Protein AF-A0A355EVW5-F1 (afdb_monomer_lite)

Sequence (124 aa):
MRAVRASALPRVLGDFLAGLCALARAEVVRSEGLVAALDEALSELGREDFLLALPSLRLAFSYFPPVEREAIARLVLRRHGADDVGARDLLRLEVGVDEVARGLAWEGRVARLAARFGLEDALR

Radius of gyration: 17.51 Å; chains: 1; bounding box: 45×26×46 Å

Secondary structure (DSSP, 8-state):
-HHHHHT-SHHHHHHHHHHHHHHHHHHHHH-HHHHHHHHHHHHTS-HHHHHHHHHHHHHHHHTS-HHHHHHHHHHHHHHTT-TTS-TTGGG-----HHHHHHHHHHHHHHHHHHHHTT-GGGG-

Structure (mmCIF, N/CA/C/O backbone):
data_AF-A0A355EVW5-F1
#
_entry.id   AF-A0A355EVW5-F1
#
loop_
_atom_site.group_PDB
_atom_site.id
_atom_site.type_symbol
_atom_site.label_atom_id
_atom_site.label_alt_id
_atom_site.label_comp_id
_atom_site.label_asym_id
_atom_site.label_entity_id
_atom_site.label_seq_id
_atom_site.pdbx_PDB_ins_code
_atom_site.Cartn_x
_atom_site.Cartn_y
_atom_site.Cartn_z
_atom_site.occupancy
_atom_site.B_iso_or_equiv
_atom_site.auth_seq_id
_atom_site.auth_comp_id
_atom_site.auth_asym_id
_atom_site.auth_atom_id
_atom_site.pdbx_PDB_model_num
ATOM 1 N N . MET A 1 1 ? 4.890 9.182 21.969 1.00 47.78 1 MET A N 1
ATOM 2 C CA . MET A 1 1 ? 4.527 9.454 20.556 1.00 47.78 1 MET A CA 1
ATOM 3 C C . MET A 1 1 ? 5.596 10.194 19.726 1.00 47.78 1 MET A C 1
ATOM 5 O O . MET A 1 1 ? 5.311 10.563 18.599 1.00 47.78 1 MET A O 1
ATOM 9 N N . ARG A 1 2 ? 6.844 10.385 20.196 1.00 37.09 2 ARG A N 1
ATOM 10 C CA . ARG A 1 2 ? 7.888 11.105 19.426 1.00 37.09 2 ARG A CA 1
ATOM 11 C C . ARG A 1 2 ? 8.692 10.213 18.461 1.00 37.09 2 ARG A C 1
ATOM 13 O O . ARG A 1 2 ? 9.119 10.691 17.422 1.00 37.09 2 ARG A O 1
ATOM 20 N N . ALA A 1 3 ? 8.834 8.920 18.771 1.00 46.84 3 ALA A N 1
ATOM 21 C CA . ALA A 1 3 ? 9.564 7.958 17.937 1.00 46.84 3 ALA A CA 1
ATOM 22 C C . ALA A 1 3 ? 8.827 7.592 16.631 1.00 46.84 3 ALA A C 1
ATOM 24 O O . ALA A 1 3 ? 9.473 7.423 15.608 1.00 46.84 3 ALA A O 1
ATOM 25 N N . VAL A 1 4 ? 7.486 7.568 16.639 1.00 54.22 4 VAL A N 1
ATOM 26 C CA . VAL A 1 4 ? 6.658 7.269 15.448 1.00 54.22 4 VAL A CA 1
ATOM 27 C C . VAL A 1 4 ? 6.749 8.378 14.388 1.00 54.22 4 VAL A C 1
ATOM 29 O O . VAL A 1 4 ? 6.689 8.102 13.197 1.00 54.22 4 VAL A O 1
ATOM 32 N N . ARG A 1 5 ? 6.966 9.634 14.805 1.00 52.34 5 ARG A N 1
ATOM 33 C CA . ARG A 1 5 ? 7.188 10.760 13.881 1.00 52.34 5 ARG A CA 1
ATOM 34 C C . ARG A 1 5 ? 8.611 10.806 13.317 1.00 52.34 5 ARG A C 1
ATOM 36 O O . ARG A 1 5 ? 8.814 11.360 12.248 1.00 52.34 5 ARG A O 1
ATOM 43 N N . ALA A 1 6 ? 9.595 10.220 14.002 1.00 45.19 6 ALA A N 1
ATOM 44 C CA . ALA A 1 6 ? 10.984 10.206 13.534 1.00 45.19 6 ALA A CA 1
ATOM 45 C C . ALA A 1 6 ? 11.222 9.207 12.382 1.00 45.19 6 ALA A C 1
ATOM 47 O O . ALA A 1 6 ? 12.186 9.355 11.638 1.00 45.19 6 ALA A O 1
ATOM 48 N N . SER A 1 7 ? 10.325 8.235 12.188 1.00 50.03 7 SER A N 1
ATOM 49 C CA . SER A 1 7 ? 10.304 7.341 11.020 1.00 50.03 7 SER A CA 1
ATOM 50 C C . SER A 1 7 ? 9.600 7.937 9.792 1.00 50.03 7 SER A C 1
ATOM 52 O O . SER A 1 7 ? 9.515 7.266 8.772 1.00 50.03 7 SER A O 1
ATOM 54 N N . ALA A 1 8 ? 9.133 9.190 9.853 1.00 50.53 8 ALA A N 1
ATOM 55 C CA . ALA A 1 8 ? 8.409 9.864 8.769 1.00 50.53 8 ALA A CA 1
ATOM 56 C C . ALA A 1 8 ? 9.305 10.409 7.635 1.00 50.53 8 ALA A C 1
ATOM 58 O O . ALA A 1 8 ? 8.835 11.171 6.796 1.00 50.53 8 ALA A O 1
ATOM 59 N N . LEU A 1 9 ? 10.587 10.024 7.567 1.00 57.41 9 LEU A N 1
ATOM 60 C CA . LEU A 1 9 ? 11.313 10.170 6.305 1.00 57.41 9 LEU A CA 1
ATOM 61 C C . LEU A 1 9 ? 10.671 9.207 5.290 1.00 57.41 9 LEU A C 1
ATOM 63 O O . LEU A 1 9 ? 10.530 8.028 5.617 1.00 57.41 9 LEU A O 1
ATOM 67 N N . PRO A 1 10 ? 10.322 9.645 4.069 1.00 57.03 10 PRO A N 1
ATOM 68 C CA . PRO A 1 10 ? 9.591 8.823 3.095 1.00 57.03 10 PRO A CA 1
ATOM 69 C C . PRO A 1 10 ? 10.248 7.461 2.828 1.00 57.03 10 PRO A C 1
ATOM 71 O O . PRO A 1 10 ? 9.570 6.440 2.732 1.00 57.03 10 PRO A O 1
ATOM 74 N N . ARG A 1 11 ? 11.592 7.428 2.815 1.00 61.72 11 ARG A N 1
ATOM 75 C CA . ARG A 1 11 ? 12.392 6.196 2.676 1.00 61.72 11 ARG A CA 1
ATOM 76 C C . ARG A 1 11 ? 12.298 5.242 3.868 1.00 61.72 11 ARG A C 1
ATOM 78 O O . ARG A 1 11 ? 12.531 4.059 3.692 1.00 61.72 11 ARG A O 1
ATOM 85 N N . VAL A 1 12 ? 12.017 5.738 5.070 1.00 70.00 12 VAL A N 1
ATOM 86 C CA . VAL A 1 12 ? 12.023 4.947 6.315 1.00 70.00 12 VAL A CA 1
ATOM 87 C C . VAL A 1 12 ? 10.616 4.490 6.685 1.00 70.00 12 VAL A C 1
ATOM 89 O O . VAL A 1 12 ? 10.452 3.402 7.234 1.00 70.00 12 VAL A O 1
ATOM 92 N N . LEU A 1 13 ? 9.595 5.285 6.357 1.00 74.06 13 LEU A N 1
ATOM 93 C CA . LEU A 1 13 ? 8.207 4.990 6.705 1.00 74.06 13 LEU A CA 1
ATOM 94 C C . LEU A 1 13 ? 7.732 3.674 6.086 1.00 74.06 13 LEU A C 1
ATOM 96 O O . LEU A 1 13 ? 7.131 2.852 6.775 1.00 74.06 13 LEU A O 1
ATOM 100 N N . GLY A 1 14 ? 8.022 3.464 4.801 1.00 73.00 14 GLY A N 1
ATOM 101 C CA . GLY A 1 14 ? 7.626 2.251 4.095 1.00 73.00 14 GLY A CA 1
ATOM 102 C C . GLY A 1 14 ? 8.263 0.989 4.686 1.00 73.00 14 GLY A C 1
ATOM 103 O O . GLY A 1 14 ? 7.566 0.006 4.927 1.00 73.00 14 GLY A O 1
ATOM 104 N N . ASP A 1 15 ? 9.563 1.026 4.978 1.00 77.94 15 ASP A N 1
ATOM 105 C CA . ASP A 1 15 ? 10.293 -0.117 5.543 1.00 77.94 15 ASP A CA 1
ATOM 106 C C . ASP A 1 15 ? 9.877 -0.398 6.993 1.00 77.94 15 ASP A C 1
ATOM 108 O O . ASP A 1 15 ? 9.684 -1.553 7.386 1.00 77.94 15 ASP A O 1
ATOM 112 N N . PHE A 1 16 ? 9.649 0.658 7.778 1.00 82.12 16 PHE A N 1
ATOM 113 C CA . PHE A 1 16 ? 9.059 0.552 9.110 1.00 82.12 16 PHE A CA 1
ATOM 114 C C . PHE A 1 16 ? 7.684 -0.122 9.054 1.00 82.12 16 PHE A C 1
ATOM 116 O O . PHE A 1 16 ? 7.416 -1.044 9.826 1.00 82.12 16 PHE A O 1
ATOM 123 N N . LEU A 1 17 ? 6.826 0.297 8.119 1.00 78.44 17 LEU A N 1
ATOM 124 C CA . LEU A 1 17 ? 5.502 -0.285 7.934 1.00 78.44 17 LEU A CA 1
ATOM 125 C C . LEU A 1 17 ? 5.575 -1.744 7.496 1.00 78.44 17 LEU A C 1
ATOM 127 O O . LEU A 1 17 ? 4.814 -2.561 8.013 1.00 78.44 17 LEU A O 1
ATOM 131 N N . ALA A 1 18 ? 6.504 -2.096 6.608 1.00 80.88 18 ALA A N 1
ATOM 132 C CA . ALA A 1 18 ? 6.715 -3.480 6.206 1.00 80.88 18 ALA A CA 1
ATOM 133 C C . ALA A 1 18 ? 7.082 -4.362 7.410 1.00 80.88 18 ALA A C 1
ATOM 135 O O . ALA A 1 18 ? 6.471 -5.415 7.601 1.00 80.88 18 ALA A O 1
ATOM 136 N N . GLY A 1 19 ? 7.997 -3.903 8.270 1.00 82.69 19 GLY A N 1
ATOM 137 C CA . GLY A 1 19 ? 8.355 -4.600 9.509 1.00 82.69 19 GLY A CA 1
ATOM 138 C C . GLY A 1 19 ? 7.199 -4.691 10.511 1.00 82.69 19 GLY A C 1
ATOM 139 O O . GLY A 1 19 ? 6.931 -5.764 11.053 1.00 82.69 19 GLY A O 1
ATOM 140 N N . LEU A 1 20 ? 6.468 -3.592 10.724 1.00 83.38 20 LEU A N 1
ATOM 141 C CA . LEU A 1 20 ? 5.305 -3.547 11.615 1.00 83.38 20 LEU A CA 1
ATOM 142 C C . LEU A 1 20 ? 4.220 -4.536 11.173 1.00 83.38 20 LEU A C 1
ATOM 144 O O . LEU A 1 20 ? 3.693 -5.281 11.996 1.00 83.38 20 LEU A O 1
ATOM 148 N N . CYS A 1 21 ? 3.903 -4.570 9.880 1.00 83.31 21 CYS A N 1
ATOM 149 C CA . CYS A 1 21 ? 2.860 -5.441 9.342 1.00 83.31 21 CYS A CA 1
ATOM 150 C C . CYS A 1 21 ? 3.287 -6.913 9.337 1.00 83.31 21 CYS A C 1
ATOM 152 O O . CYS A 1 21 ? 2.452 -7.784 9.577 1.00 83.31 21 CYS A O 1
ATOM 154 N N . ALA A 1 22 ? 4.577 -7.198 9.132 1.00 83.00 22 ALA A N 1
ATOM 155 C CA . ALA A 1 22 ? 5.115 -8.552 9.226 1.00 83.00 22 ALA A CA 1
ATOM 156 C C . ALA A 1 22 ? 5.080 -9.104 10.664 1.00 83.00 22 ALA A C 1
ATOM 158 O O . ALA A 1 22 ? 4.778 -10.279 10.862 1.00 83.00 22 ALA A O 1
ATOM 159 N N . LEU A 1 23 ? 5.377 -8.270 11.669 1.00 84.81 23 LEU A N 1
ATOM 160 C CA . LEU A 1 23 ? 5.557 -8.716 13.058 1.00 84.81 23 LEU A CA 1
ATOM 161 C C . LEU A 1 23 ? 4.319 -8.535 13.948 1.00 84.81 23 LEU A C 1
ATOM 163 O O . LEU A 1 23 ? 4.128 -9.305 14.885 1.00 84.81 23 LEU A O 1
ATOM 167 N N . ALA A 1 24 ? 3.484 -7.531 13.679 1.00 84.81 24 ALA A N 1
ATOM 168 C CA . ALA A 1 24 ? 2.399 -7.102 14.566 1.00 84.81 24 ALA A CA 1
ATOM 169 C C . ALA A 1 24 ? 1.052 -6.945 13.838 1.00 84.81 24 ALA A C 1
ATOM 171 O O . ALA A 1 24 ? 0.214 -6.130 14.222 1.00 84.81 24 ALA A O 1
ATOM 172 N N . ARG A 1 25 ? 0.818 -7.749 12.794 1.00 83.62 25 ARG A N 1
ATOM 173 C CA . ARG A 1 25 ? -0.384 -7.699 11.945 1.00 83.62 25 ARG A CA 1
ATOM 174 C C . ARG A 1 25 ? -1.700 -7.608 12.726 1.00 83.62 25 ARG A C 1
ATOM 176 O O . ARG A 1 25 ? -2.539 -6.763 12.429 1.00 83.62 25 ARG A O 1
ATOM 183 N N . ALA A 1 26 ? -1.863 -8.458 13.742 1.00 83.94 26 ALA A N 1
ATOM 184 C CA . ALA A 1 26 ? -3.078 -8.511 14.552 1.00 83.94 26 ALA A CA 1
ATOM 185 C C . ALA A 1 26 ? -3.339 -7.199 15.311 1.00 83.94 26 ALA A C 1
ATOM 187 O O . ALA A 1 26 ? -4.486 -6.772 15.411 1.00 83.94 26 ALA A O 1
ATOM 188 N N . GLU A 1 27 ? -2.288 -6.536 15.794 1.00 84.12 27 GLU A N 1
ATOM 189 C CA . GLU A 1 27 ? -2.398 -5.256 16.500 1.00 84.12 27 GLU A CA 1
ATOM 190 C C . GLU A 1 27 ? -2.786 -4.125 15.547 1.00 84.12 27 GLU A C 1
ATOM 192 O O . GLU A 1 27 ? -3.615 -3.283 15.892 1.00 84.12 27 GLU A O 1
ATOM 197 N N . VAL A 1 28 ? -2.261 -4.140 14.316 1.00 82.81 28 VAL A N 1
ATOM 198 C CA . VAL A 1 28 ? -2.630 -3.163 13.279 1.00 82.81 28 VAL A CA 1
ATOM 199 C C . VAL A 1 28 ? -4.117 -3.248 12.944 1.00 82.81 28 VAL A C 1
ATOM 201 O O . VAL A 1 28 ? -4.787 -2.223 12.880 1.00 82.81 28 VAL A O 1
ATOM 204 N N . VAL A 1 29 ? -4.658 -4.458 12.789 1.00 85.50 29 VAL A N 1
ATOM 205 C CA . VAL A 1 29 ? -6.080 -4.650 12.451 1.00 85.50 29 VAL A CA 1
ATOM 206 C C . VAL A 1 29 ? -7.006 -4.277 13.614 1.00 85.50 29 VAL A C 1
ATOM 208 O O . VAL A 1 29 ? -8.128 -3.831 13.386 1.00 85.50 29 VAL A O 1
ATOM 211 N N . ARG A 1 30 ? -6.566 -4.461 14.865 1.00 86.94 30 ARG A N 1
ATOM 212 C CA . ARG A 1 30 ? -7.393 -4.216 16.062 1.00 86.94 30 ARG A CA 1
ATOM 213 C C . ARG A 1 30 ? -7.334 -2.778 16.571 1.00 86.94 30 ARG A C 1
ATOM 215 O O . ARG A 1 30 ? -8.212 -2.380 17.333 1.00 86.94 30 ARG A O 1
ATOM 222 N N . SER A 1 31 ? -6.314 -2.017 16.187 1.00 88.06 31 SER A N 1
ATOM 223 C CA . SER A 1 31 ? -6.089 -0.663 16.683 1.00 88.06 31 SER A CA 1
ATOM 224 C C . SER A 1 31 ? -6.552 0.385 15.675 1.00 88.06 31 SER A C 1
ATOM 226 O O . SER A 1 31 ? -5.801 0.795 14.788 1.00 88.06 31 SER A O 1
ATOM 228 N N . GLU A 1 32 ? -7.778 0.885 15.852 1.00 87.38 32 GLU A N 1
ATOM 229 C CA . GLU A 1 32 ? -8.299 1.995 15.040 1.00 87.38 32 GLU A CA 1
ATOM 230 C C . GLU A 1 32 ? -7.398 3.238 15.130 1.00 87.38 32 GLU A C 1
ATOM 232 O O . GLU A 1 32 ? -7.151 3.906 14.129 1.00 87.38 32 GLU A O 1
ATOM 237 N N . GLY A 1 33 ? -6.840 3.514 16.315 1.00 88.25 33 GLY A N 1
ATOM 238 C CA . GLY A 1 33 ? -5.927 4.637 16.527 1.00 88.25 33 GLY A CA 1
ATOM 239 C C . GLY A 1 33 ? -4.608 4.505 15.761 1.00 88.25 33 GLY A C 1
ATOM 240 O O . GLY A 1 33 ? -4.069 5.510 15.300 1.00 88.25 33 GLY A O 1
ATOM 241 N N . LEU A 1 34 ? -4.097 3.282 15.581 1.00 85.88 34 LEU A N 1
ATOM 242 C CA . LEU A 1 34 ? -2.905 3.049 14.766 1.00 85.88 34 LEU A CA 1
ATOM 243 C C . LEU A 1 34 ? -3.209 3.268 13.284 1.00 85.88 34 LEU A C 1
ATOM 245 O O . LEU A 1 34 ? -2.462 3.979 12.621 1.00 85.88 34 LEU A O 1
ATOM 249 N N . VAL A 1 35 ? -4.322 2.726 12.782 1.00 88.50 35 VAL A N 1
ATOM 250 C CA . VAL A 1 35 ? -4.757 2.956 11.395 1.00 88.50 35 VAL A CA 1
ATOM 251 C C . VAL A 1 35 ? -4.964 4.450 11.128 1.00 88.50 35 VAL A C 1
ATOM 253 O O . VAL A 1 35 ? -4.495 4.948 10.111 1.00 88.50 35 VAL A O 1
ATOM 256 N N . ALA A 1 36 ? -5.573 5.186 12.062 1.00 89.19 36 ALA A N 1
ATOM 257 C CA . ALA A 1 36 ? -5.762 6.631 11.944 1.00 89.19 36 ALA A CA 1
ATOM 258 C C . ALA A 1 36 ? -4.435 7.410 11.901 1.00 89.19 36 ALA A C 1
ATOM 260 O O . ALA A 1 36 ? -4.288 8.316 11.085 1.00 89.19 36 ALA A O 1
ATOM 261 N N . ALA A 1 37 ? -3.462 7.047 12.742 1.00 87.75 37 ALA A N 1
ATOM 262 C CA . ALA A 1 37 ? -2.145 7.684 12.738 1.00 87.75 37 ALA A CA 1
ATOM 263 C C . ALA A 1 37 ? -1.364 7.405 11.441 1.00 87.75 37 ALA A C 1
ATOM 265 O O . ALA A 1 37 ? -0.631 8.269 10.963 1.00 87.75 37 ALA A O 1
ATOM 266 N N . LEU A 1 38 ? -1.518 6.205 10.869 1.00 85.88 38 LEU A N 1
ATOM 267 C CA . LEU A 1 38 ? -0.923 5.856 9.579 1.00 85.88 38 LEU A CA 1
ATOM 268 C C . LEU A 1 38 ? -1.583 6.614 8.428 1.00 85.88 38 LEU A C 1
ATOM 270 O O . LEU A 1 38 ? -0.878 7.126 7.566 1.00 85.88 38 LEU A O 1
ATOM 274 N N . ASP A 1 39 ? -2.910 6.709 8.429 1.00 90.12 39 ASP A N 1
ATOM 275 C CA . ASP A 1 39 ? -3.664 7.477 7.440 1.00 90.12 39 ASP A CA 1
ATOM 276 C C . ASP A 1 39 ? -3.272 8.963 7.445 1.00 90.12 39 ASP A C 1
ATOM 278 O O . ASP A 1 39 ? -3.013 9.532 6.387 1.00 90.12 39 ASP A O 1
ATOM 282 N N . GLU A 1 40 ? -3.139 9.575 8.626 1.00 90.25 40 GLU A N 1
ATOM 283 C CA . GLU A 1 40 ? -2.659 10.956 8.773 1.00 90.25 40 GLU A CA 1
ATOM 284 C C . GLU A 1 40 ? -1.234 11.117 8.228 1.00 90.25 40 GLU A C 1
ATOM 286 O O . GLU A 1 40 ? -0.997 11.963 7.369 1.00 90.25 40 GLU A O 1
ATOM 291 N N . ALA A 1 41 ? -0.306 10.251 8.647 1.00 86.56 41 ALA A N 1
ATOM 292 C CA . ALA A 1 41 ? 1.083 10.313 8.198 1.00 86.56 41 ALA A CA 1
ATOM 293 C C . ALA A 1 41 ? 1.228 10.130 6.678 1.00 86.56 41 ALA A C 1
ATOM 295 O O . ALA A 1 41 ? 2.070 10.776 6.062 1.00 86.56 41 ALA A O 1
ATOM 296 N N . LEU A 1 42 ? 0.419 9.257 6.068 1.00 87.31 42 LEU A N 1
ATOM 297 C CA . LEU A 1 42 ? 0.413 9.047 4.619 1.00 87.31 42 LEU A CA 1
ATOM 298 C C . LEU A 1 42 ? -0.241 10.209 3.866 1.00 87.31 42 LEU A C 1
ATOM 300 O O . LEU A 1 42 ? 0.215 10.545 2.776 1.00 87.31 42 LEU A O 1
ATOM 304 N N . SER A 1 43 ? -1.272 10.829 4.442 1.00 89.44 43 SER A N 1
ATOM 305 C CA . SER A 1 43 ? -1.967 11.979 3.846 1.00 89.44 43 SER A CA 1
ATOM 306 C C . SER A 1 43 ? -1.123 13.256 3.857 1.00 89.44 43 SER A C 1
ATOM 308 O O . SER A 1 43 ? -1.327 14.134 3.022 1.00 89.44 43 SER A O 1
ATOM 310 N N . GLU A 1 44 ? -0.166 13.363 4.779 1.00 89.38 44 GLU A N 1
ATOM 311 C CA . GLU A 1 44 ? 0.798 14.469 4.837 1.00 89.38 44 GLU A CA 1
ATOM 312 C C . GLU A 1 44 ? 1.932 14.341 3.802 1.00 89.38 44 GLU A C 1
ATOM 314 O O . GLU A 1 44 ? 2.647 15.317 3.559 1.00 89.38 44 GLU A O 1
ATOM 319 N N . LEU A 1 45 ? 2.116 13.170 3.175 1.00 87.06 45 LEU A N 1
ATOM 320 C CA . LEU A 1 45 ? 3.171 12.978 2.180 1.00 87.06 45 LEU A CA 1
ATOM 321 C C . LEU A 1 45 ? 2.869 13.740 0.887 1.00 87.06 45 LEU A C 1
ATOM 323 O O . LEU A 1 45 ? 1.798 13.626 0.290 1.00 87.06 45 LEU A O 1
ATOM 327 N N . GLY A 1 46 ? 3.881 14.453 0.389 1.00 89.50 46 GLY A N 1
ATOM 328 C CA . GLY A 1 46 ? 3.867 14.981 -0.968 1.00 89.50 46 GLY A CA 1
ATOM 329 C C . GLY A 1 46 ? 3.866 13.858 -2.011 1.00 89.50 46 GLY A C 1
ATOM 330 O O . GLY A 1 46 ? 4.241 12.717 -1.740 1.00 89.50 46 GLY A O 1
ATOM 331 N N . ARG A 1 47 ? 3.486 14.186 -3.250 1.00 89.94 47 ARG A N 1
ATOM 332 C CA . ARG A 1 47 ? 3.387 13.208 -4.348 1.00 89.94 47 ARG A CA 1
ATOM 333 C C . ARG A 1 47 ? 4.677 12.408 -4.563 1.00 89.94 47 ARG A C 1
ATOM 335 O O . ARG A 1 47 ? 4.613 11.196 -4.730 1.00 89.94 47 ARG A O 1
ATOM 342 N N . GLU A 1 48 ? 5.825 13.080 -4.605 1.00 89.12 48 GLU A N 1
ATOM 343 C CA . GLU A 1 48 ? 7.121 12.431 -4.854 1.00 89.12 48 GLU A CA 1
ATOM 344 C C . GLU A 1 48 ? 7.501 11.487 -3.711 1.00 89.12 48 GLU A C 1
ATOM 346 O O . GLU A 1 48 ? 7.841 10.328 -3.943 1.00 89.12 48 GLU A O 1
ATOM 3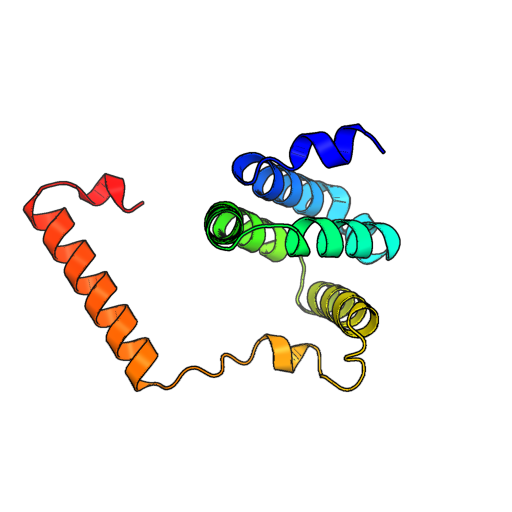51 N N . ASP A 1 49 ? 7.342 11.955 -2.477 1.00 86.75 49 ASP A N 1
ATOM 352 C CA . ASP A 1 49 ? 7.601 11.185 -1.264 1.00 86.75 49 ASP A CA 1
ATOM 353 C C . ASP A 1 49 ? 6.712 9.943 -1.167 1.00 86.75 49 ASP A C 1
ATOM 355 O O . ASP A 1 49 ? 7.181 8.850 -0.838 1.00 86.75 49 ASP A O 1
ATOM 359 N N . PHE A 1 50 ? 5.435 10.086 -1.522 1.00 87.25 50 PHE A N 1
ATOM 360 C CA . PHE A 1 50 ? 4.507 8.967 -1.586 1.00 87.25 50 PHE A CA 1
ATOM 361 C C . PHE A 1 50 ? 4.937 7.929 -2.629 1.00 87.25 50 PHE A C 1
ATOM 363 O O . PHE A 1 50 ? 4.926 6.733 -2.342 1.00 87.25 50 PHE A O 1
ATOM 370 N N . LEU A 1 51 ? 5.364 8.363 -3.822 1.00 88.38 51 LEU A N 1
ATOM 371 C CA . LEU A 1 51 ? 5.852 7.454 -4.866 1.00 88.38 51 LEU A CA 1
ATOM 372 C C . LEU A 1 51 ? 7.119 6.705 -4.436 1.00 88.38 51 LEU A C 1
ATOM 374 O O . LEU A 1 51 ? 7.246 5.520 -4.743 1.00 88.38 51 LEU A O 1
ATOM 378 N N . LEU A 1 52 ? 8.018 7.356 -3.694 1.00 85.69 52 LEU A N 1
ATOM 379 C CA . LEU A 1 52 ? 9.200 6.708 -3.119 1.00 85.69 52 LEU A CA 1
ATOM 380 C C . LEU A 1 52 ? 8.834 5.672 -2.047 1.00 85.69 52 LEU A C 1
ATOM 382 O O . LEU A 1 52 ? 9.466 4.620 -1.979 1.00 85.69 52 LEU A O 1
ATOM 386 N N . ALA A 1 53 ? 7.813 5.940 -1.230 1.00 85.25 53 ALA A N 1
ATOM 387 C CA . ALA A 1 53 ? 7.345 5.017 -0.195 1.00 85.25 53 ALA A CA 1
ATOM 388 C C . ALA A 1 53 ? 6.495 3.857 -0.754 1.00 85.25 53 ALA A C 1
ATOM 390 O O . ALA A 1 53 ? 6.382 2.802 -0.123 1.00 85.25 53 ALA A O 1
ATOM 391 N N . LEU A 1 54 ? 5.893 4.032 -1.937 1.00 88.38 54 LEU A N 1
ATOM 392 C CA . LEU A 1 54 ? 4.888 3.132 -2.505 1.00 88.38 54 LEU A CA 1
ATOM 393 C C . LEU A 1 54 ? 5.320 1.656 -2.608 1.00 88.38 54 LEU A C 1
ATOM 395 O O . LEU A 1 54 ? 4.495 0.799 -2.276 1.00 88.38 54 LEU A O 1
ATOM 399 N N . PRO A 1 55 ? 6.553 1.301 -3.029 1.00 87.38 55 PRO A N 1
ATOM 400 C CA . PRO A 1 55 ? 6.974 -0.099 -3.098 1.00 87.38 55 PRO A CA 1
ATOM 401 C C . PRO A 1 55 ? 6.939 -0.792 -1.730 1.00 87.38 55 PRO A C 1
ATOM 403 O O . PRO A 1 55 ? 6.315 -1.847 -1.588 1.00 87.38 55 PRO A O 1
ATOM 406 N N . SER A 1 56 ? 7.527 -0.173 -0.704 1.00 85.06 56 SER A N 1
ATOM 407 C CA . SER A 1 56 ? 7.538 -0.727 0.653 1.00 85.06 56 SER A CA 1
ATOM 408 C C . SER A 1 56 ? 6.145 -0.710 1.291 1.00 85.06 56 SER A C 1
ATOM 410 O O . SER A 1 56 ? 5.792 -1.650 1.999 1.00 85.06 56 SER A O 1
ATOM 412 N N . LEU A 1 57 ? 5.295 0.277 0.974 1.00 86.69 57 LEU A N 1
ATOM 413 C CA . LEU A 1 57 ? 3.879 0.266 1.367 1.00 86.69 57 LEU A CA 1
ATOM 414 C C . LEU A 1 57 ? 3.129 -0.923 0.751 1.00 86.69 57 LEU A C 1
ATOM 416 O O . LEU A 1 57 ? 2.423 -1.640 1.459 1.00 86.69 57 LEU A O 1
ATOM 420 N N . ARG A 1 58 ? 3.307 -1.187 -0.550 1.00 88.56 58 ARG A N 1
ATOM 421 C CA . ARG A 1 58 ? 2.712 -2.361 -1.213 1.00 88.56 58 ARG A CA 1
ATOM 422 C C . ARG A 1 58 ? 3.178 -3.662 -0.565 1.00 88.56 58 ARG A C 1
ATOM 424 O O . ARG A 1 58 ? 2.354 -4.547 -0.337 1.00 88.56 58 ARG A O 1
ATOM 431 N N . LEU A 1 59 ? 4.464 -3.761 -0.226 1.00 87.31 59 LEU A N 1
ATOM 432 C CA . LEU A 1 59 ? 5.007 -4.899 0.512 1.00 87.31 59 LEU A CA 1
ATOM 433 C C . LEU A 1 59 ? 4.358 -5.031 1.898 1.00 87.31 59 LEU A C 1
ATOM 435 O O . LEU A 1 59 ? 3.881 -6.111 2.237 1.00 87.31 59 LEU A O 1
ATOM 439 N N . ALA A 1 60 ? 4.269 -3.946 2.668 1.00 86.94 60 ALA A N 1
ATOM 440 C CA . ALA A 1 60 ? 3.638 -3.934 3.987 1.00 86.94 60 ALA A CA 1
ATOM 441 C C . ALA A 1 60 ? 2.187 -4.432 3.934 1.00 86.94 60 ALA A C 1
ATOM 443 O O . ALA A 1 60 ? 1.792 -5.312 4.700 1.00 86.94 60 ALA A O 1
ATOM 444 N N . PHE A 1 61 ? 1.409 -3.933 2.972 1.00 86.19 61 PHE A N 1
ATOM 445 C CA . PHE A 1 61 ? 0.017 -4.339 2.810 1.00 86.19 61 PHE A CA 1
ATOM 446 C C . PHE A 1 61 ? -0.153 -5.766 2.260 1.00 86.19 61 PHE A C 1
ATOM 448 O O . PHE A 1 61 ? -1.217 -6.364 2.440 1.00 86.19 61 PHE A O 1
ATOM 455 N N . SER A 1 62 ? 0.880 -6.349 1.640 1.00 88.50 62 SER A N 1
ATOM 456 C CA . SER A 1 62 ? 0.844 -7.733 1.143 1.00 88.50 62 SER A CA 1
ATOM 457 C C . SER A 1 62 ? 0.768 -8.778 2.265 1.00 88.50 62 SER A C 1
ATOM 459 O O . SER A 1 62 ? 0.240 -9.868 2.044 1.00 88.50 62 SER A O 1
ATOM 461 N N . TYR A 1 63 ? 1.208 -8.432 3.482 1.00 87.50 63 TYR A N 1
ATOM 462 C CA . TYR A 1 63 ? 1.143 -9.311 4.655 1.00 87.50 63 TYR A CA 1
ATOM 463 C C . TYR A 1 63 ? -0.277 -9.508 5.208 1.00 87.50 63 TYR A C 1
ATOM 465 O O . TYR A 1 63 ? -0.507 -10.445 5.980 1.00 87.50 63 TYR A O 1
ATOM 473 N N . PHE A 1 64 ? -1.235 -8.660 4.819 1.00 88.69 64 PHE A N 1
ATOM 474 C CA . PHE A 1 64 ? -2.627 -8.763 5.251 1.00 88.69 64 PHE A CA 1
ATOM 475 C C . PHE A 1 64 ? -3.450 -9.646 4.297 1.00 88.69 64 PHE A C 1
ATOM 477 O O . PHE A 1 64 ? -3.545 -9.371 3.092 1.00 88.69 64 PHE A O 1
ATOM 484 N N . PRO A 1 65 ? -4.133 -10.684 4.808 1.00 90.81 65 PRO A N 1
ATOM 485 C CA . PRO A 1 65 ? -5.168 -11.394 4.068 1.00 90.81 65 PRO A CA 1
ATOM 486 C C . PRO A 1 65 ? -6.265 -10.448 3.543 1.00 90.81 65 PRO A C 1
ATOM 488 O O . PRO A 1 65 ? -6.464 -9.367 4.102 1.00 90.81 65 PRO A O 1
ATOM 491 N N . PRO A 1 66 ? -7.024 -10.843 2.503 1.00 90.12 66 PRO A N 1
ATOM 492 C CA . PRO A 1 66 ? -8.074 -10.000 1.921 1.00 90.12 66 PRO A CA 1
ATOM 493 C C . PRO A 1 66 ? -9.083 -9.449 2.941 1.00 90.12 66 PRO A C 1
ATOM 495 O O . PRO A 1 66 ? -9.423 -8.273 2.884 1.00 90.12 66 PRO A O 1
ATOM 498 N N . VAL A 1 67 ? -9.509 -10.271 3.907 1.00 91.12 67 VAL A N 1
ATOM 499 C CA . VAL A 1 67 ? -10.478 -9.874 4.947 1.00 91.12 67 VAL A CA 1
ATOM 500 C C . VAL A 1 67 ? -9.907 -8.803 5.882 1.00 91.12 67 VAL A C 1
ATOM 502 O O . VAL A 1 67 ? -10.599 -7.853 6.235 1.00 91.12 67 VAL A O 1
ATOM 505 N N . GLU A 1 68 ? -8.634 -8.923 6.263 1.00 92.19 68 GLU A N 1
ATOM 506 C CA . GLU A 1 68 ? -7.967 -7.935 7.119 1.00 92.19 68 GLU A CA 1
ATOM 507 C C . GLU A 1 68 ? -7.750 -6.613 6.365 1.00 92.19 68 GLU A C 1
ATOM 509 O O . GLU A 1 68 ? -7.993 -5.541 6.918 1.00 92.19 68 GLU A O 1
ATOM 514 N N . ARG A 1 69 ? -7.388 -6.676 5.074 1.00 91.06 69 ARG A N 1
ATOM 515 C CA . ARG A 1 69 ? -7.309 -5.483 4.212 1.00 91.06 69 ARG A CA 1
ATOM 516 C C . ARG A 1 69 ? -8.649 -4.773 4.093 1.00 91.06 69 ARG A C 1
ATOM 518 O O . ARG A 1 69 ? -8.690 -3.551 4.161 1.00 91.06 69 ARG A O 1
ATOM 525 N N . GLU A 1 70 ? -9.737 -5.520 3.947 1.00 91.94 70 GLU A N 1
ATOM 526 C CA . GLU A 1 70 ? -11.084 -4.953 3.902 1.00 91.94 70 GLU A CA 1
ATOM 527 C C . GLU A 1 70 ? -11.461 -4.259 5.221 1.00 91.94 70 GLU A C 1
ATOM 529 O O . GLU A 1 70 ? -12.046 -3.176 5.198 1.00 91.94 70 GLU A O 1
ATOM 534 N N . ALA A 1 71 ? -11.088 -4.828 6.371 1.00 91.44 71 ALA A N 1
ATOM 535 C CA . ALA A 1 71 ? -11.309 -4.193 7.670 1.00 91.44 71 ALA A CA 1
ATOM 536 C C . ALA A 1 71 ? -10.566 -2.849 7.790 1.00 91.44 71 ALA A C 1
ATOM 538 O O . ALA A 1 71 ? -11.166 -1.852 8.200 1.00 91.44 71 ALA A O 1
ATOM 539 N N . ILE A 1 72 ? -9.299 -2.807 7.365 1.00 90.81 72 ILE A N 1
ATOM 540 C CA . ILE A 1 72 ? -8.491 -1.578 7.323 1.00 90.81 72 ILE A CA 1
ATOM 541 C C . ILE A 1 72 ? -9.104 -0.560 6.353 1.00 90.81 72 ILE A C 1
ATOM 543 O O . ILE A 1 72 ? -9.281 0.601 6.712 1.00 90.81 72 ILE A O 1
ATOM 547 N N . ALA A 1 73 ? -9.485 -0.987 5.147 1.00 92.00 73 ALA A N 1
ATOM 548 C CA . ALA A 1 73 ? -10.092 -0.119 4.141 1.00 92.00 73 ALA A CA 1
ATOM 549 C C . ALA A 1 73 ? -11.371 0.553 4.654 1.00 92.00 73 ALA A C 1
ATOM 551 O O . ALA A 1 73 ? -11.543 1.757 4.486 1.00 92.00 73 ALA A O 1
ATOM 552 N N . ARG A 1 74 ? -12.242 -0.197 5.343 1.00 92.38 74 ARG A N 1
ATOM 553 C CA . ARG A 1 74 ? -13.444 0.379 5.957 1.00 92.38 74 ARG A CA 1
ATOM 554 C C . ARG A 1 74 ? -13.089 1.434 6.998 1.00 92.38 74 ARG A C 1
ATOM 556 O O . ARG A 1 74 ? -13.716 2.479 6.993 1.00 92.38 74 ARG A O 1
ATOM 563 N N . LEU A 1 75 ? -12.105 1.189 7.867 1.00 91.38 75 LEU A N 1
ATOM 564 C CA . LEU A 1 75 ? -11.664 2.176 8.866 1.00 91.38 75 LEU A CA 1
ATOM 565 C C . LEU A 1 75 ? -11.227 3.496 8.218 1.00 91.38 75 LEU A C 1
ATOM 567 O O . LEU A 1 75 ? -11.642 4.562 8.668 1.00 91.38 75 LEU A O 1
ATOM 571 N N . VAL A 1 76 ? -10.436 3.410 7.147 1.00 92.00 76 VAL A N 1
ATOM 572 C CA . VAL A 1 76 ? -9.982 4.575 6.377 1.00 92.00 76 VAL A CA 1
ATOM 573 C C . VAL A 1 76 ? -11.170 5.297 5.733 1.00 92.00 76 VAL A C 1
ATOM 575 O O . VAL A 1 76 ? -11.311 6.502 5.904 1.00 92.00 76 VAL A O 1
ATOM 578 N N . LEU A 1 77 ? -12.077 4.573 5.072 1.00 93.56 77 LEU A N 1
ATOM 579 C CA . LEU A 1 77 ? -13.270 5.154 4.444 1.00 93.56 77 LEU A CA 1
ATOM 580 C C . LEU A 1 77 ? -14.141 5.939 5.432 1.00 93.56 77 LEU A C 1
ATOM 582 O O . LEU A 1 77 ? -14.482 7.086 5.152 1.00 93.56 77 LEU A O 1
ATOM 586 N N . ARG A 1 78 ? -14.430 5.376 6.615 1.00 92.12 78 ARG A N 1
ATOM 587 C CA . ARG A 1 78 ? -15.197 6.084 7.661 1.00 92.12 78 ARG A CA 1
ATOM 588 C C . ARG A 1 78 ? -14.514 7.375 8.093 1.00 92.12 78 ARG A C 1
ATOM 590 O O . ARG A 1 78 ? -15.158 8.398 8.302 1.00 92.12 78 ARG A O 1
ATOM 597 N N . ARG A 1 79 ? -13.188 7.334 8.229 1.00 91.69 79 ARG A N 1
ATOM 598 C CA . ARG A 1 79 ? -12.390 8.486 8.654 1.00 91.69 79 ARG A CA 1
ATOM 599 C C . ARG A 1 79 ? -12.431 9.627 7.634 1.00 91.69 79 ARG A C 1
ATOM 601 O O . ARG A 1 79 ? -12.388 10.785 8.037 1.00 91.69 79 ARG A O 1
ATOM 608 N N . HIS A 1 80 ? -12.571 9.300 6.353 1.00 92.38 80 HIS A N 1
ATOM 609 C CA . HIS A 1 80 ? -12.744 10.270 5.270 1.00 92.38 80 HIS A CA 1
ATOM 610 C C . HIS A 1 80 ? -14.219 10.566 4.941 1.00 92.38 80 HIS A C 1
ATOM 612 O O . HIS A 1 80 ? -14.493 11.242 3.954 1.00 92.38 80 HIS A O 1
ATOM 618 N N . GLY A 1 81 ? -15.173 10.096 5.758 1.00 93.56 81 GLY A N 1
ATOM 619 C CA . GLY A 1 81 ? -16.609 10.343 5.570 1.00 93.56 81 GLY A CA 1
ATOM 620 C C . GLY A 1 81 ? -17.219 9.655 4.344 1.00 93.56 81 GLY A C 1
ATOM 621 O O . GLY A 1 81 ? -18.208 10.144 3.807 1.00 93.56 81 GLY A O 1
ATOM 622 N N . ALA A 1 82 ? -16.616 8.555 3.890 1.00 93.38 82 ALA A N 1
ATOM 623 C CA . ALA A 1 82 ? -16.999 7.787 2.704 1.00 93.38 82 ALA A CA 1
ATOM 624 C C . ALA A 1 82 ? -17.554 6.399 3.082 1.00 93.38 82 ALA A C 1
ATOM 626 O O . ALA A 1 82 ? -17.183 5.380 2.497 1.00 93.38 82 ALA A O 1
ATOM 627 N N . ASP A 1 83 ? -18.401 6.339 4.115 1.00 89.44 83 ASP A N 1
ATOM 628 C CA . ASP A 1 83 ? -18.993 5.097 4.640 1.00 89.44 83 ASP A CA 1
ATOM 629 C C . ASP A 1 83 ? -19.871 4.345 3.622 1.00 89.44 83 ASP A C 1
ATOM 631 O O . ASP A 1 83 ? -20.107 3.144 3.765 1.00 89.44 83 ASP A O 1
ATOM 635 N N . ASP A 1 84 ? -20.374 5.054 2.615 1.00 90.50 84 ASP A N 1
ATOM 636 C CA . ASP A 1 84 ? -21.207 4.545 1.527 1.00 90.50 84 ASP A CA 1
ATOM 637 C C . ASP A 1 84 ? -20.399 3.869 0.410 1.00 90.50 84 ASP A C 1
ATOM 639 O O . ASP A 1 84 ? -20.952 3.081 -0.362 1.00 90.50 84 ASP A O 1
ATOM 643 N N . VAL A 1 85 ? -19.091 4.123 0.346 1.00 90.56 85 VAL A N 1
ATOM 644 C CA . VAL A 1 85 ? -18.184 3.501 -0.620 1.00 90.56 85 VAL A CA 1
ATOM 645 C C . VAL A 1 85 ? -17.823 2.091 -0.153 1.00 90.56 85 VAL A C 1
ATOM 647 O O . VAL A 1 85 ? -17.402 1.858 0.982 1.00 90.56 85 VAL A O 1
ATOM 650 N N . GLY A 1 86 ? -17.946 1.104 -1.038 1.00 88.69 86 GLY A N 1
ATOM 651 C CA . GLY A 1 86 ? -17.500 -0.249 -0.750 1.00 88.69 86 GLY A CA 1
ATOM 652 C C . GLY A 1 86 ? -15.974 -0.327 -0.719 1.00 88.69 86 GLY A C 1
ATOM 653 O O . GLY A 1 86 ? -15.287 0.193 -1.591 1.00 88.69 86 GLY A O 1
ATOM 654 N N . ALA A 1 87 ? -15.401 -1.084 0.221 1.00 86.44 87 ALA A N 1
ATOM 655 C CA . ALA A 1 87 ? -13.947 -1.306 0.272 1.00 86.44 87 ALA A CA 1
ATOM 656 C C . ALA A 1 87 ? -13.363 -1.884 -1.037 1.00 86.44 87 ALA A C 1
ATOM 658 O O . ALA A 1 87 ? -12.188 -1.690 -1.337 1.00 86.44 87 ALA A O 1
ATOM 659 N N . ARG A 1 88 ? -14.179 -2.596 -1.827 1.00 85.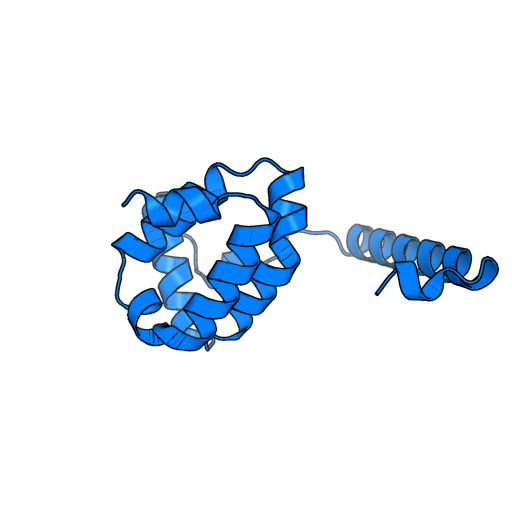38 88 ARG A N 1
ATOM 660 C CA . ARG A 1 88 ? -13.790 -3.110 -3.149 1.00 85.38 88 ARG A CA 1
ATOM 661 C C . ARG A 1 88 ? -13.743 -2.027 -4.222 1.00 85.38 88 ARG A C 1
ATOM 663 O O . ARG A 1 88 ? -12.988 -2.187 -5.177 1.00 85.38 88 ARG A O 1
ATOM 670 N N . ASP A 1 89 ? -14.487 -0.941 -4.054 1.00 87.06 89 ASP A N 1
ATOM 671 C CA . ASP A 1 89 ? -14.497 0.174 -5.000 1.00 87.06 89 ASP A CA 1
ATOM 672 C C . ASP A 1 89 ? -13.143 0.896 -5.000 1.00 87.06 89 ASP A C 1
ATOM 674 O O . ASP A 1 89 ? -12.691 1.341 -6.049 1.00 87.06 89 ASP A O 1
ATOM 678 N N . LEU A 1 90 ? -12.410 0.872 -3.876 1.00 85.06 90 LEU A N 1
ATOM 679 C CA . LEU A 1 90 ? -11.021 1.350 -3.784 1.00 85.06 90 LEU A CA 1
ATOM 680 C C . LEU A 1 90 ? -10.034 0.575 -4.671 1.00 85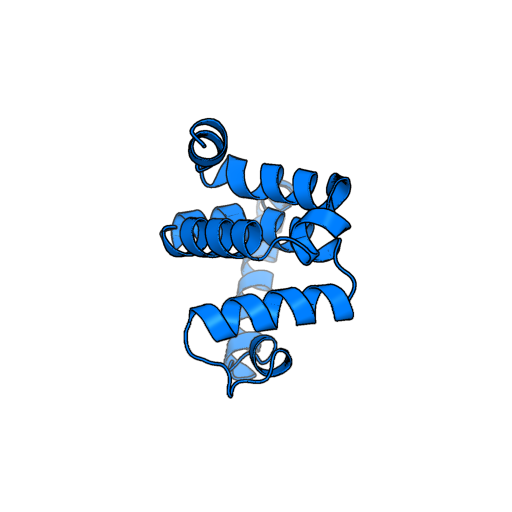.06 90 LEU A C 1
ATOM 682 O O . LEU A 1 90 ? -8.953 1.072 -4.980 1.00 85.06 90 LEU A O 1
ATOM 686 N N . LEU A 1 91 ? -10.368 -0.659 -5.056 1.00 83.44 91 LEU A N 1
ATOM 687 C CA . LEU A 1 91 ? -9.539 -1.472 -5.951 1.00 83.44 91 LEU A CA 1
ATOM 688 C C . LEU A 1 91 ? -9.859 -1.207 -7.424 1.00 83.44 91 LEU A C 1
ATOM 690 O O . LEU A 1 91 ? -9.157 -1.708 -8.307 1.00 83.44 91 LEU A O 1
ATOM 694 N N . ARG A 1 92 ? -10.921 -0.447 -7.703 1.00 83.38 92 ARG A N 1
ATOM 695 C CA . ARG A 1 92 ? -11.321 -0.111 -9.059 1.00 83.38 92 ARG A CA 1
ATOM 696 C C . ARG A 1 92 ? -10.465 1.045 -9.556 1.00 83.38 92 ARG A C 1
ATOM 698 O O . ARG A 1 92 ? -10.648 2.191 -9.165 1.00 83.38 92 ARG A O 1
ATOM 705 N N . LEU A 1 93 ? -9.533 0.737 -10.452 1.00 79.00 93 LEU A N 1
ATOM 706 C CA . LEU A 1 93 ? -8.790 1.764 -11.169 1.00 79.00 93 LEU A CA 1
ATOM 707 C C . LEU A 1 93 ? -9.688 2.352 -12.266 1.00 79.00 93 LEU A C 1
ATOM 709 O O . LEU A 1 93 ? -10.075 1.643 -13.196 1.00 79.00 93 LEU A O 1
ATOM 713 N N . GLU A 1 94 ? -10.002 3.642 -12.186 1.00 81.19 94 GLU A N 1
ATOM 714 C CA . GLU A 1 94 ? -10.678 4.371 -13.267 1.00 81.19 94 GLU A CA 1
ATOM 715 C C . GLU A 1 94 ? -9.665 4.808 -14.330 1.00 81.19 94 GLU A C 1
ATOM 717 O O . GLU A 1 94 ? -9.413 5.990 -14.537 1.00 81.19 94 GLU A O 1
ATOM 722 N N . VAL A 1 95 ? -9.033 3.833 -14.984 1.00 86.31 95 VAL A N 1
ATOM 723 C CA . VAL A 1 95 ? -8.052 4.080 -16.045 1.00 86.31 95 VAL A CA 1
ATOM 724 C C . VAL A 1 95 ? -8.523 3.395 -17.320 1.00 86.31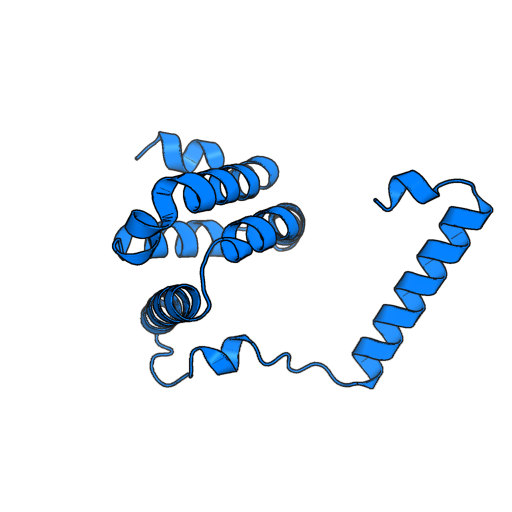 95 VAL A C 1
ATOM 726 O O . VAL A 1 95 ? -8.838 2.204 -17.326 1.00 86.31 95 VAL A O 1
ATOM 729 N N . GLY A 1 96 ? -8.586 4.158 -18.412 1.00 90.00 96 GLY A N 1
ATOM 730 C CA . GLY A 1 96 ? -8.974 3.632 -19.717 1.00 90.00 96 GLY A CA 1
ATOM 731 C C . GLY A 1 96 ? -7.948 2.630 -20.250 1.00 90.00 96 GLY A C 1
ATOM 732 O O . GLY A 1 96 ? -6.744 2.792 -20.048 1.00 90.00 96 GLY A O 1
ATOM 733 N N . VAL A 1 97 ? -8.410 1.614 -20.985 1.00 88.62 97 VAL A N 1
ATOM 734 C CA . VAL A 1 97 ? -7.539 0.579 -21.578 1.00 88.62 97 VAL A CA 1
ATOM 735 C C . VAL A 1 97 ? -6.413 1.198 -22.417 1.00 88.62 97 VAL A C 1
ATOM 737 O O . VAL A 1 97 ? -5.267 0.761 -22.331 1.00 88.62 97 VAL A O 1
ATOM 740 N N . ASP A 1 98 ? -6.709 2.268 -23.158 1.00 92.75 98 ASP A N 1
ATOM 741 C CA . ASP A 1 98 ? -5.721 2.990 -23.966 1.00 92.75 98 ASP A CA 1
ATOM 742 C C . ASP A 1 98 ? -4.610 3.629 -23.123 1.00 92.75 98 ASP A C 1
ATOM 744 O O . ASP A 1 98 ? -3.457 3.703 -23.545 1.00 92.75 98 ASP A O 1
ATOM 748 N N . GLU A 1 99 ? -4.926 4.095 -21.917 1.00 92.62 99 GLU A N 1
ATOM 749 C CA . GLU A 1 99 ? -3.943 4.693 -21.019 1.00 92.62 99 GLU A CA 1
ATOM 750 C C . GLU A 1 99 ? -3.010 3.637 -20.425 1.00 92.62 99 GLU A C 1
ATOM 752 O O . GLU A 1 99 ? -1.792 3.833 -20.434 1.00 92.62 99 GLU A O 1
ATOM 757 N N . VAL A 1 100 ? -3.552 2.480 -20.034 1.00 90.56 100 VAL A N 1
ATOM 758 C CA . VAL A 1 100 ? -2.746 1.320 -19.623 1.00 90.56 100 VAL A CA 1
ATOM 759 C C . VAL A 1 100 ? -1.829 0.871 -20.765 1.00 90.56 100 VAL A C 1
ATOM 761 O O . VAL A 1 100 ? -0.630 0.679 -20.558 1.00 90.56 100 VAL A O 1
ATOM 764 N N . ALA A 1 101 ? -2.358 0.766 -21.989 1.00 93.44 101 ALA A N 1
ATOM 765 C CA . ALA A 1 101 ? -1.578 0.383 -23.165 1.00 93.44 101 ALA A CA 1
ATOM 766 C C . ALA A 1 101 ? -0.439 1.376 -23.456 1.00 93.44 101 ALA A C 1
ATOM 768 O O . ALA A 1 101 ? 0.687 0.962 -23.748 1.00 93.44 101 ALA A O 1
ATOM 769 N N . ARG A 1 102 ? -0.697 2.685 -23.322 1.00 94.56 102 ARG A N 1
ATOM 770 C CA . ARG A 1 102 ? 0.342 3.722 -23.432 1.00 94.56 102 ARG A CA 1
ATOM 771 C C . ARG A 1 102 ? 1.421 3.562 -22.361 1.00 94.56 102 ARG A C 1
ATOM 773 O O . ARG A 1 102 ? 2.599 3.675 -22.696 1.00 94.56 102 ARG A O 1
ATOM 780 N N . GLY A 1 103 ? 1.042 3.283 -21.114 1.00 92.38 103 GLY A N 1
ATOM 781 C CA . GLY A 1 103 ? 1.983 3.030 -20.017 1.00 92.38 103 GLY A CA 1
ATOM 782 C C . GLY A 1 103 ? 2.915 1.852 -20.309 1.00 92.38 103 GLY A C 1
ATOM 783 O O . GLY A 1 103 ? 4.134 2.013 -20.308 1.00 92.38 103 GLY A O 1
ATOM 784 N N . LEU A 1 104 ? 2.352 0.703 -20.690 1.00 94.00 104 LEU A N 1
ATOM 785 C CA . LEU A 1 104 ? 3.123 -0.496 -21.048 1.00 94.00 104 LEU A CA 1
ATOM 786 C C . LEU A 1 104 ? 4.062 -0.258 -22.242 1.00 94.00 104 LEU A C 1
ATOM 788 O O . LEU A 1 104 ? 5.197 -0.741 -22.265 1.00 94.00 104 LEU A O 1
ATOM 792 N N . ALA A 1 105 ? 3.618 0.513 -23.241 1.00 96.06 105 ALA A N 1
ATOM 793 C CA . ALA A 1 105 ? 4.458 0.878 -24.379 1.00 96.06 105 ALA A CA 1
ATOM 794 C C . ALA A 1 105 ? 5.662 1.739 -23.955 1.00 96.06 105 ALA A C 1
ATOM 796 O O . ALA A 1 105 ? 6.770 1.547 -24.475 1.00 96.06 105 ALA A O 1
ATOM 797 N N . TRP A 1 106 ? 5.462 2.658 -23.004 1.00 95.94 106 TRP A N 1
ATOM 798 C CA . TRP A 1 106 ? 6.531 3.462 -22.414 1.00 95.94 106 TRP A CA 1
ATOM 799 C C . TRP A 1 106 ? 7.515 2.615 -21.613 1.00 95.94 106 TRP A C 1
ATOM 801 O O . TRP A 1 106 ? 8.716 2.703 -21.874 1.00 95.94 106 TRP A O 1
ATOM 811 N N . GLU A 1 107 ? 7.031 1.755 -20.718 1.00 92.62 107 GLU A N 1
ATOM 812 C CA . GLU A 1 107 ? 7.873 0.831 -19.946 1.00 92.62 107 GLU A CA 1
ATOM 813 C C . GLU A 1 107 ? 8.725 -0.044 -20.871 1.00 92.62 107 GLU A C 1
ATOM 815 O O . GLU A 1 107 ? 9.949 -0.101 -20.738 1.00 92.62 107 GLU A O 1
ATOM 820 N N . GLY 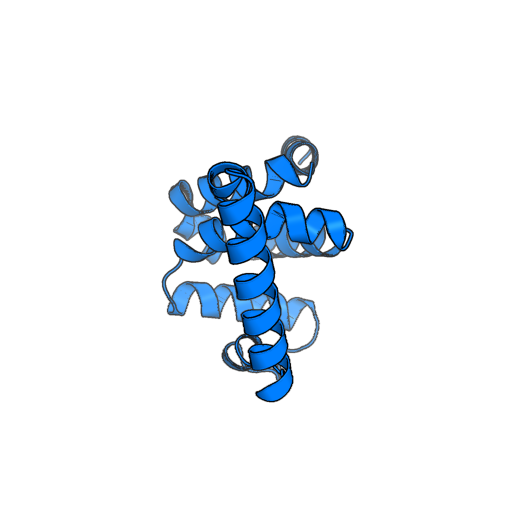A 1 108 ? 8.111 -0.633 -21.903 1.00 95.12 108 GLY A N 1
ATOM 821 C CA . GLY A 1 108 ? 8.828 -1.432 -22.894 1.00 95.12 108 GLY A CA 1
ATOM 822 C C . GLY A 1 108 ? 9.880 -0.630 -23.669 1.00 95.12 108 GLY A C 1
ATOM 823 O O . GLY A 1 108 ? 10.935 -1.163 -24.020 1.00 95.12 108 GLY A O 1
ATOM 824 N N . ARG A 1 109 ? 9.633 0.658 -23.945 1.00 95.56 109 ARG A N 1
ATOM 825 C CA . ARG A 1 109 ? 10.617 1.540 -24.594 1.00 95.56 109 ARG A CA 1
ATOM 826 C C . ARG A 1 109 ? 11.794 1.846 -23.671 1.00 95.56 109 ARG A C 1
ATOM 828 O O . ARG A 1 109 ? 12.929 1.802 -24.145 1.00 95.56 109 ARG A O 1
ATOM 835 N N . VAL A 1 110 ? 11.532 2.140 -22.399 1.00 95.00 110 VAL A N 1
ATOM 836 C CA . VAL A 1 110 ? 12.568 2.382 -21.384 1.00 95.00 110 VAL A CA 1
ATOM 837 C C . VAL A 1 110 ? 13.438 1.138 -21.215 1.00 95.00 110 VAL A C 1
ATOM 839 O O . VAL A 1 110 ? 14.657 1.248 -21.316 1.00 95.00 110 VAL A O 1
ATOM 842 N N . ALA A 1 111 ? 12.832 -0.045 -21.093 1.00 93.44 111 ALA A N 1
ATOM 843 C CA . ALA A 1 111 ? 13.555 -1.310 -20.975 1.00 93.44 111 ALA A CA 1
ATOM 844 C C . ALA A 1 111 ? 14.473 -1.576 -22.182 1.00 93.44 111 ALA A C 1
ATOM 846 O O . ALA A 1 111 ? 15.651 -1.885 -22.013 1.00 93.44 111 ALA A O 1
ATOM 847 N N . ARG A 1 112 ? 13.979 -1.378 -23.416 1.00 95.38 112 ARG A N 1
ATOM 848 C CA . ARG A 1 112 ? 14.805 -1.521 -24.633 1.00 95.38 112 ARG A CA 1
ATOM 849 C C . ARG A 1 112 ? 15.965 -0.528 -24.681 1.00 95.38 112 ARG A C 1
ATOM 851 O O . ARG A 1 112 ? 17.044 -0.871 -25.161 1.00 95.38 112 ARG A O 1
ATOM 858 N N . LEU A 1 113 ? 15.742 0.707 -24.232 1.00 95.88 113 LEU A N 1
ATOM 859 C CA . LEU A 1 113 ? 16.786 1.726 -24.194 1.00 95.88 113 LEU A CA 1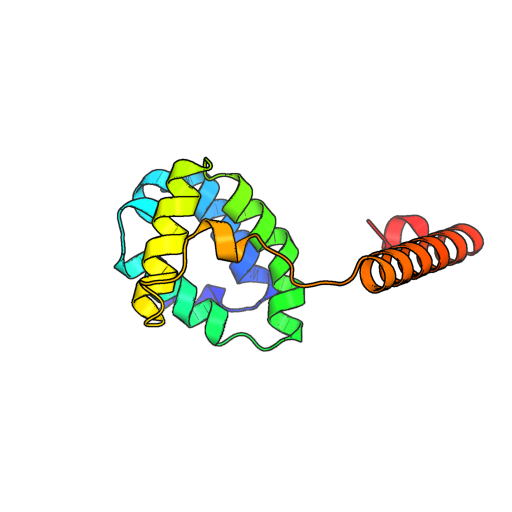
ATOM 860 C C . LEU A 1 113 ? 17.855 1.374 -23.155 1.00 95.88 113 LEU A C 1
ATOM 862 O O . LEU A 1 113 ? 19.038 1.455 -23.469 1.00 95.88 113 LEU A O 1
ATOM 866 N N . ALA A 1 114 ? 17.447 0.935 -21.963 1.00 95.38 114 ALA A N 1
ATOM 867 C CA . ALA A 1 114 ? 18.363 0.489 -20.921 1.00 95.38 114 ALA A CA 1
ATOM 868 C C . ALA A 1 114 ? 19.207 -0.705 -21.386 1.00 95.38 114 ALA A C 1
ATOM 870 O O . ALA A 1 114 ? 20.427 -0.648 -21.269 1.00 95.38 114 ALA A O 1
ATOM 871 N N . ALA A 1 115 ? 18.593 -1.714 -22.015 1.00 95.25 115 ALA A N 1
ATOM 872 C CA . ALA A 1 115 ? 19.301 -2.866 -22.584 1.00 95.25 115 ALA A CA 1
ATOM 873 C C . ALA A 1 115 ? 20.351 -2.457 -23.627 1.00 95.25 115 ALA A C 1
ATOM 875 O O . ALA A 1 115 ? 21.494 -2.905 -23.586 1.00 95.25 115 ALA A O 1
ATOM 876 N N . ARG A 1 116 ? 20.007 -1.522 -24.524 1.00 95.69 116 ARG A N 1
ATOM 877 C CA . ARG A 1 116 ? 20.946 -0.994 -25.528 1.00 95.69 116 ARG A CA 1
ATOM 878 C C . ARG A 1 116 ? 22.208 -0.383 -24.906 1.00 95.69 116 ARG A C 1
ATOM 880 O O . ARG A 1 116 ? 23.258 -0.411 -25.544 1.00 95.69 116 ARG A O 1
ATOM 887 N N . PHE A 1 117 ? 22.098 0.194 -23.713 1.00 96.00 117 PHE A N 1
ATOM 888 C CA . PHE A 1 117 ? 23.205 0.849 -23.013 1.00 96.00 117 PHE A CA 1
ATOM 889 C C . PHE A 1 117 ? 23.767 0.030 -21.840 1.00 96.00 117 PHE A C 1
ATOM 891 O O . PHE A 1 117 ? 24.625 0.537 -21.125 1.00 96.00 117 PHE A O 1
ATOM 898 N N . GLY A 1 118 ? 23.314 -1.213 -21.637 1.00 94.00 118 GLY A N 1
ATOM 899 C CA . GLY A 1 118 ? 23.756 -2.059 -20.522 1.00 94.00 118 GLY A CA 1
ATOM 900 C C . GLY A 1 118 ? 23.334 -1.548 -19.137 1.00 94.00 118 GLY A C 1
ATOM 901 O O . GLY A 1 118 ? 24.044 -1.764 -18.163 1.00 94.00 118 GLY A O 1
ATOM 902 N N . LEU A 1 119 ? 22.204 -0.839 -19.040 1.00 93.81 119 LEU A N 1
ATOM 903 C CA . LEU A 1 119 ? 21.674 -0.239 -17.803 1.00 93.81 119 LEU A CA 1
ATOM 904 C C . LEU A 1 119 ? 20.527 -1.054 -17.183 1.00 93.81 119 LEU A C 1
ATOM 906 O O . LEU A 1 119 ? 19.668 -0.509 -16.494 1.00 93.81 119 LEU A O 1
ATOM 910 N N . GLU A 1 120 ? 20.461 -2.351 -17.454 1.00 89.81 120 GLU A N 1
ATOM 911 C CA . GLU A 1 120 ? 19.331 -3.203 -17.056 1.00 89.81 120 GLU A CA 1
ATOM 912 C C . GLU A 1 120 ? 19.231 -3.354 -15.532 1.00 89.81 120 GLU A C 1
ATOM 914 O O . GLU A 1 120 ? 18.129 -3.400 -14.986 1.00 89.81 120 GLU A O 1
ATOM 919 N N . ASP A 1 121 ? 20.370 -3.336 -14.837 1.00 82.25 121 ASP A N 1
ATOM 920 C CA . ASP A 1 121 ? 20.429 -3.384 -13.374 1.00 82.25 121 ASP A CA 1
ATOM 921 C C . ASP A 1 121 ? 19.923 -2.094 -12.709 1.00 82.25 121 ASP A C 1
ATOM 923 O O . ASP A 1 121 ? 19.501 -2.130 -11.558 1.00 82.25 121 ASP A O 1
ATOM 927 N N . ALA A 1 122 ? 19.904 -0.962 -13.425 1.00 73.50 122 ALA A N 1
ATOM 928 C CA . ALA A 1 122 ? 19.378 0.306 -12.911 1.00 73.50 122 ALA A CA 1
ATOM 929 C C . ALA A 1 122 ? 17.837 0.379 -12.923 1.00 73.50 122 ALA A C 1
ATOM 931 O O . ALA A 1 122 ? 17.271 1.350 -12.423 1.00 73.50 122 ALA A O 1
ATOM 932 N N . LEU A 1 123 ? 17.163 -0.615 -13.516 1.00 68.31 123 LEU A N 1
ATOM 933 C CA . LEU A 1 123 ? 15.700 -0.722 -13.568 1.00 68.31 123 LEU A CA 1
ATOM 934 C C . LEU A 1 123 ? 15.128 -1.772 -12.596 1.00 68.31 123 LEU A C 1
ATOM 936 O O . LEU A 1 123 ? 13.914 -1.984 -12.606 1.00 68.31 123 LEU A O 1
ATOM 940 N N . ARG A 1 124 ? 15.975 -2.449 -11.809 1.00 60.81 124 ARG A N 1
ATOM 941 C CA . ARG A 1 124 ? 15.564 -3.443 -10.803 1.00 60.81 124 ARG A CA 1
ATOM 942 C C . ARG A 1 124 ? 15.311 -2.831 -9.433 1.00 60.81 124 ARG A C 1
ATOM 944 O O . ARG A 1 124 ? 16.038 -1.887 -9.058 1.00 60.81 124 ARG A O 1
#

pLDDT: mean 84.59, std 12.12, range [37.09, 96.06]

Foldseek 3Di:
DVVLVVLLQLQRVLQVLLVCLQPPVVVCLVDLPNLVVNLVSLVPDDPVSNVNSVVSNVNSCVSDDPVSQQSSLCSSCVVVVNNVDHSVVVVDDPDDPVRVVVVVVVVVVVCVVCVVVVNNVVVD